Protein AF-A0A7X6QYR1-F1 (afdb_monomer_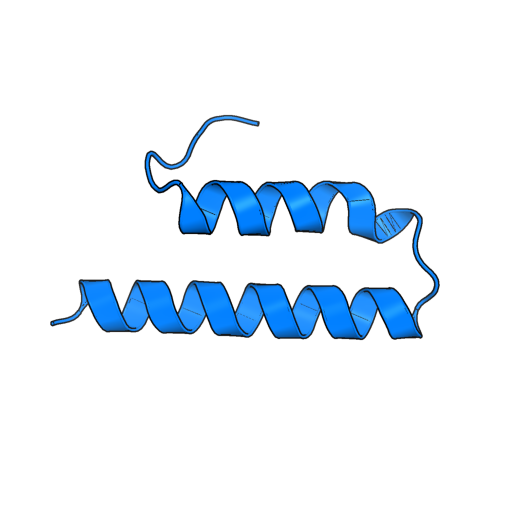lite)

Structure (mmCIF, N/CA/C/O backbone):
data_AF-A0A7X6QYR1-F1
#
_entry.id   AF-A0A7X6QYR1-F1
#
loop_
_atom_site.group_PDB
_atom_site.id
_atom_site.type_symbol
_atom_site.label_atom_id
_atom_site.label_alt_id
_atom_site.label_comp_id
_atom_site.label_asym_id
_atom_site.label_entity_id
_atom_site.label_seq_id
_atom_site.pdbx_PDB_ins_code
_atom_site.Cartn_x
_atom_site.Cartn_y
_atom_site.Cartn_z
_atom_site.occupancy
_atom_site.B_iso_or_equiv
_atom_site.auth_seq_id
_atom_site.auth_comp_id
_atom_site.auth_asym_id
_atom_site.auth_atom_id
_atom_site.pdbx_PDB_model_num
ATOM 1 N N . MET A 1 1 ? -7.062 10.185 -6.911 1.00 67.12 1 MET A N 1
ATOM 2 C CA . MET A 1 1 ? -5.589 10.249 -6.966 1.00 67.12 1 MET A CA 1
ATOM 3 C C . MET A 1 1 ? -5.178 10.376 -8.409 1.00 67.12 1 MET A C 1
ATOM 5 O O . MET A 1 1 ? -5.860 9.818 -9.260 1.00 67.12 1 MET A O 1
ATOM 9 N N . GLU A 1 2 ? -4.134 11.150 -8.667 1.00 84.69 2 GLU A N 1
ATOM 10 C CA . GLU A 1 2 ? -3.483 11.182 -9.975 1.00 84.69 2 GLU A CA 1
ATOM 11 C C . GLU A 1 2 ? -2.642 9.907 -10.134 1.00 84.69 2 GLU A C 1
ATOM 13 O O . GLU A 1 2 ? -2.066 9.442 -9.150 1.00 84.69 2 GLU A O 1
ATOM 18 N N . SER A 1 3 ? -2.644 9.310 -11.329 1.00 89.50 3 SER A N 1
ATOM 19 C CA . SER A 1 3 ? -1.870 8.095 -11.616 1.00 89.50 3 SER A CA 1
ATOM 20 C C . SER A 1 3 ? -0.386 8.431 -11.718 1.00 89.50 3 SER A C 1
ATOM 22 O O . SER A 1 3 ? -0.012 9.463 -12.276 1.00 89.50 3 SER A O 1
ATOM 24 N N . THR A 1 4 ? 0.456 7.539 -11.209 1.00 87.94 4 THR A N 1
ATOM 25 C CA . THR A 1 4 ? 1.915 7.625 -11.343 1.00 87.94 4 THR A CA 1
ATOM 26 C C . THR A 1 4 ? 2.414 7.140 -12.707 1.00 87.94 4 THR A C 1
ATOM 28 O O . THR A 1 4 ? 3.591 7.305 -13.022 1.00 87.94 4 THR A O 1
ATOM 31 N N . GLY A 1 5 ? 1.535 6.552 -13.528 1.00 91.69 5 GLY A N 1
ATOM 32 C CA . GLY A 1 5 ? 1.897 5.880 -14.777 1.00 91.69 5 GLY A CA 1
ATOM 33 C C . GLY A 1 5 ? 2.498 4.487 -14.573 1.00 91.69 5 GLY A C 1
ATOM 34 O O . GLY A 1 5 ? 2.814 3.820 -15.556 1.00 91.69 5 GLY A O 1
ATOM 35 N N . ASP A 1 6 ? 2.630 4.036 -13.323 1.00 92.62 6 ASP A N 1
ATOM 36 C CA . ASP A 1 6 ? 3.068 2.694 -12.968 1.00 92.62 6 ASP A CA 1
ATOM 37 C C . ASP A 1 6 ? 1.949 1.946 -12.235 1.00 92.62 6 ASP A C 1
ATOM 39 O O . ASP A 1 6 ? 1.551 2.307 -11.128 1.00 92.62 6 ASP A O 1
ATOM 43 N N . GLU A 1 7 ? 1.445 0.878 -12.856 1.00 92.75 7 GLU A N 1
ATOM 44 C CA . GLU A 1 7 ? 0.314 0.105 -12.330 1.00 92.75 7 GLU A CA 1
ATOM 45 C C . GLU A 1 7 ? 0.611 -0.538 -10.965 1.00 92.75 7 GLU A C 1
ATOM 47 O O . GLU A 1 7 ? -0.296 -0.675 -10.139 1.00 92.75 7 GLU A O 1
ATOM 52 N N . ARG A 1 8 ? 1.869 -0.918 -10.696 1.00 91.06 8 ARG A N 1
ATOM 53 C CA . ARG A 1 8 ? 2.265 -1.509 -9.409 1.00 91.06 8 ARG A CA 1
ATOM 54 C C . ARG A 1 8 ? 2.268 -0.441 -8.323 1.00 91.06 8 ARG A C 1
ATOM 56 O O . ARG A 1 8 ? 1.707 -0.667 -7.252 1.00 91.06 8 ARG A O 1
ATOM 63 N N . VAL A 1 9 ? 2.849 0.724 -8.601 1.00 92.38 9 VAL A N 1
ATOM 64 C CA . VAL A 1 9 ? 2.858 1.858 -7.663 1.00 92.38 9 VAL A CA 1
ATOM 65 C C . VAL A 1 9 ? 1.433 2.339 -7.395 1.00 92.38 9 VAL A C 1
ATOM 67 O O . VAL A 1 9 ? 1.053 2.498 -6.235 1.00 92.38 9 VAL A O 1
ATOM 70 N N . ASP A 1 10 ? 0.610 2.487 -8.433 1.00 94.25 10 ASP A N 1
ATOM 71 C CA . ASP A 1 10 ? -0.782 2.922 -8.297 1.00 94.25 10 ASP A CA 1
ATOM 72 C C . ASP A 1 10 ? -1.604 1.959 -7.427 1.00 94.25 10 ASP A C 1
ATOM 74 O O . ASP A 1 10 ? -2.374 2.404 -6.571 1.00 94.25 10 ASP A O 1
ATOM 78 N N . ALA A 1 11 ? -1.403 0.645 -7.570 1.00 92.38 11 ALA A N 1
ATOM 79 C CA . ALA A 1 11 ? -2.067 -0.355 -6.734 1.00 92.38 11 ALA A CA 1
ATOM 80 C C . ALA A 1 11 ? -1.653 -0.260 -5.254 1.00 92.38 11 ALA A C 1
ATOM 82 O O . ALA A 1 11 ? -2.503 -0.358 -4.363 1.00 92.38 11 ALA A O 1
ATOM 83 N N . LEU A 1 12 ? -0.365 -0.040 -4.975 1.00 94.00 12 LEU A N 1
ATOM 84 C CA . LEU A 1 12 ? 0.142 0.123 -3.608 1.00 94.00 12 LEU A CA 1
ATOM 85 C C . LEU A 1 12 ? -0.394 1.400 -2.952 1.00 94.00 12 LEU A C 1
ATOM 87 O O . LEU A 1 12 ? -0.823 1.370 -1.798 1.00 94.00 12 LEU A O 1
ATOM 91 N N . VAL A 1 13 ? -0.424 2.511 -3.691 1.00 91.25 13 VAL A N 1
ATOM 92 C CA . VAL A 1 13 ? -0.965 3.784 -3.197 1.00 91.25 13 VAL A CA 1
ATOM 93 C C . VAL A 1 13 ? -2.478 3.682 -2.977 1.00 91.25 13 VAL A C 1
ATOM 95 O O . VAL A 1 13 ? -2.984 4.183 -1.971 1.00 91.25 13 VAL A O 1
ATOM 98 N N . HIS A 1 14 ? -3.207 2.987 -3.856 1.00 91.81 14 HIS A N 1
ATOM 99 C CA . HIS A 1 14 ? -4.632 2.723 -3.657 1.00 91.81 14 HIS A CA 1
ATOM 100 C C . HIS A 1 14 ? -4.888 1.926 -2.376 1.00 91.81 14 HIS A C 1
ATOM 102 O O . HIS A 1 14 ? -5.732 2.315 -1.573 1.00 91.81 14 HIS A O 1
ATOM 108 N N . ARG A 1 15 ? -4.088 0.885 -2.124 1.00 89.25 15 ARG A N 1
ATOM 109 C CA . ARG A 1 15 ? -4.161 0.097 -0.887 1.00 89.25 15 ARG A CA 1
ATOM 110 C C . ARG A 1 15 ? -3.876 0.933 0.365 1.00 89.25 15 ARG A C 1
ATOM 112 O O . ARG A 1 15 ? -4.468 0.692 1.413 1.00 89.25 15 ARG A O 1
ATOM 119 N N . LEU A 1 16 ? -3.001 1.933 0.264 1.00 90.44 16 LEU A N 1
ATOM 120 C CA . LEU A 1 16 ? -2.718 2.857 1.362 1.00 90.44 16 LEU A CA 1
ATOM 121 C C . LEU A 1 16 ? -3.911 3.775 1.685 1.00 90.44 16 LEU A C 1
ATOM 123 O O . LEU A 1 16 ? -4.058 4.200 2.827 1.00 90.44 16 LEU A O 1
ATOM 127 N N . ALA A 1 17 ? -4.767 4.082 0.705 1.00 88.69 17 ALA A N 1
ATOM 128 C CA . A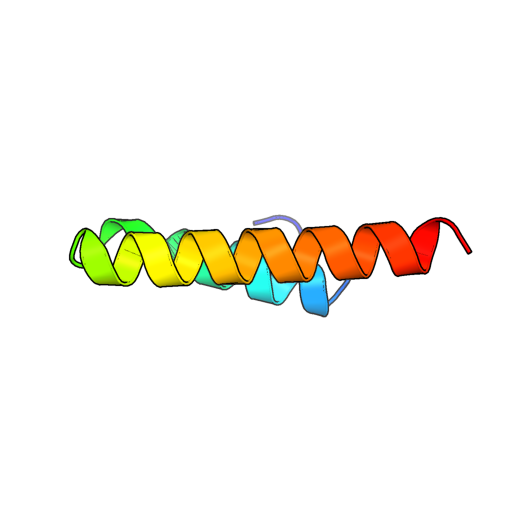LA A 1 17 ? -5.906 4.982 0.896 1.00 88.69 17 ALA A CA 1
ATOM 129 C C . ALA A 1 17 ? -6.971 4.413 1.851 1.00 88.69 17 ALA A C 1
ATOM 131 O O . ALA A 1 17 ? -7.680 5.183 2.495 1.00 88.69 17 ALA A O 1
ATOM 132 N N . GLU A 1 18 ? -7.047 3.088 1.975 1.00 88.44 18 GLU A N 1
ATOM 133 C CA . GLU A 1 18 ? -8.012 2.379 2.828 1.00 88.44 18 GLU A CA 1
ATOM 134 C C . GLU A 1 18 ? -7.436 2.027 4.215 1.00 88.44 18 GLU A C 1
ATOM 136 O O . GLU A 1 18 ? -8.132 1.497 5.079 1.00 88.44 18 GLU A O 1
ATOM 141 N N . VAL A 1 19 ? -6.157 2.338 4.470 1.00 92.88 19 VAL A N 1
ATOM 142 C CA . VAL A 1 19 ? -5.436 1.875 5.670 1.00 92.88 19 VAL A CA 1
ATOM 143 C C . VAL A 1 19 ? -5.995 2.460 6.971 1.00 92.88 19 VAL A C 1
ATOM 145 O O . VAL A 1 19 ? -5.921 1.823 8.017 1.00 92.88 19 VAL A O 1
ATOM 148 N N . SER A 1 20 ? -6.580 3.660 6.930 1.00 88.94 20 SER A N 1
ATOM 149 C CA . SER A 1 20 ? -7.097 4.347 8.122 1.00 88.94 20 SER A CA 1
ATOM 150 C C . SER A 1 20 ? -8.299 3.645 8.760 1.00 88.94 20 SER A C 1
ATOM 152 O O . SER A 1 20 ? -8.587 3.890 9.931 1.00 88.94 20 SER A O 1
ATOM 154 N N . GLU A 1 21 ? -8.973 2.762 8.020 1.00 92.00 21 GLU A N 1
ATOM 155 C CA . GLU A 1 21 ? -10.127 1.991 8.492 1.00 92.00 21 GLU A CA 1
ATOM 156 C C . GLU A 1 21 ? -9.726 0.677 9.188 1.00 92.00 21 GLU A C 1
ATOM 158 O O . GLU A 1 21 ? -10.561 0.015 9.806 1.00 92.00 21 GLU A O 1
ATOM 163 N N . LEU A 1 22 ? -8.445 0.300 9.122 1.00 93.56 22 LEU A N 1
ATOM 164 C CA . LEU A 1 22 ? -7.933 -0.962 9.652 1.00 93.56 22 LEU A CA 1
ATOM 165 C C . LEU A 1 22 ? -7.521 -0.867 11.126 1.00 93.56 22 LEU A C 1
ATOM 167 O O . LEU A 1 22 ? -7.211 0.207 11.646 1.00 93.56 22 LEU A O 1
ATOM 171 N N . ALA A 1 23 ? -7.443 -2.015 11.805 1.00 96.19 23 ALA A N 1
ATOM 172 C CA . ALA A 1 23 ? -6.846 -2.084 13.135 1.00 96.19 23 ALA A CA 1
ATOM 173 C C . ALA A 1 23 ? -5.321 -1.850 13.059 1.00 96.19 23 ALA A C 1
ATOM 175 O O . ALA A 1 23 ? -4.703 -2.218 12.063 1.00 96.19 23 ALA A O 1
ATOM 176 N N . PRO A 1 24 ? -4.662 -1.321 14.111 1.00 94.44 24 PRO A N 1
ATOM 177 C CA . PRO A 1 24 ? -3.242 -0.943 14.050 1.00 94.44 24 PRO A CA 1
ATOM 178 C C . PRO A 1 24 ? -2.279 -2.052 13.603 1.00 94.44 24 PRO A C 1
ATOM 180 O O . PRO A 1 24 ? -1.259 -1.771 12.981 1.00 94.44 24 PRO A O 1
ATOM 183 N N . ARG A 1 25 ? -2.595 -3.316 13.909 1.00 93.38 25 ARG A N 1
ATOM 184 C CA . ARG A 1 25 ? -1.803 -4.463 13.450 1.00 93.38 25 ARG A CA 1
A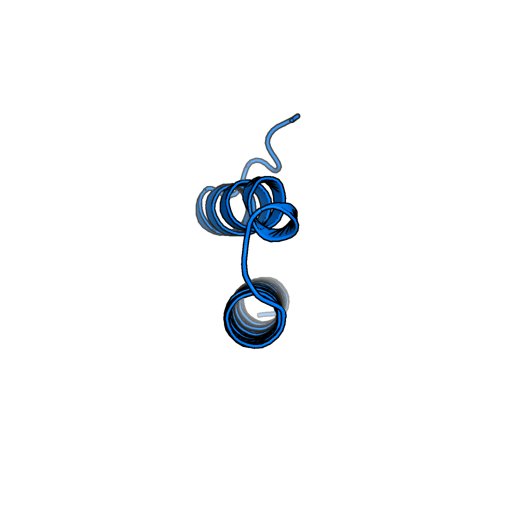TOM 185 C C . ARG A 1 25 ? -1.897 -4.642 11.933 1.00 93.38 25 ARG A C 1
ATOM 187 O O . ARG A 1 25 ? -0.877 -4.802 11.280 1.00 93.38 25 ARG A O 1
ATOM 194 N N . ASP A 1 26 ? -3.104 -4.554 11.394 1.00 94.38 26 ASP A N 1
ATOM 195 C CA . ASP A 1 26 ? -3.365 -4.703 9.964 1.00 94.38 26 ASP A CA 1
ATOM 196 C C . ASP A 1 26 ? -2.845 -3.481 9.184 1.00 94.38 26 ASP A C 1
ATOM 198 O O . ASP A 1 26 ? -2.356 -3.611 8.064 1.00 94.38 26 ASP A O 1
ATOM 202 N N . GLN A 1 27 ? -2.863 -2.293 9.804 1.00 94.56 27 GLN A N 1
ATOM 203 C CA . GLN A 1 27 ? -2.206 -1.100 9.262 1.00 94.56 27 GLN A CA 1
ATOM 204 C C . GLN A 1 27 ? -0.704 -1.326 9.066 1.00 94.56 27 GLN A C 1
ATOM 206 O O . GLN A 1 27 ? -0.172 -0.993 8.009 1.00 94.56 27 GLN A O 1
ATOM 211 N N . LEU A 1 28 ? -0.023 -1.903 10.064 1.00 95.75 28 LEU A N 1
ATOM 212 C CA . LEU A 1 28 ? 1.410 -2.189 9.986 1.00 95.75 28 LEU A CA 1
ATOM 213 C C . LEU A 1 28 ? 1.729 -3.131 8.819 1.00 95.75 28 LEU A C 1
ATOM 215 O O . LEU A 1 28 ? 2.627 -2.833 8.037 1.00 95.75 28 LEU A O 1
ATOM 219 N N . GLU A 1 29 ? 0.955 -4.206 8.653 1.00 94.94 29 GLU A N 1
ATOM 220 C CA . GLU A 1 29 ? 1.132 -5.149 7.540 1.00 94.94 29 GLU A CA 1
ATOM 221 C C . GLU A 1 29 ? 0.959 -4.466 6.170 1.00 94.94 29 GLU A C 1
ATOM 223 O O . GLU A 1 29 ? 1.713 -4.737 5.232 1.00 94.94 29 GLU A O 1
ATOM 228 N N . VAL A 1 30 ? 0.006 -3.534 6.045 1.00 95.38 30 VAL A N 1
ATOM 229 C CA . VAL A 1 30 ? -0.170 -2.735 4.821 1.00 95.38 30 VAL A CA 1
ATOM 230 C C . VAL A 1 30 ? 1.021 -1.807 4.583 1.00 95.38 30 VAL A C 1
ATOM 232 O O . VAL A 1 30 ? 1.522 -1.752 3.458 1.00 95.38 30 VAL A O 1
ATOM 235 N N . PHE A 1 31 ? 1.502 -1.101 5.610 1.00 95.62 31 PHE A N 1
ATOM 236 C CA . PHE A 1 31 ? 2.652 -0.204 5.474 1.00 95.62 31 PHE A CA 1
ATOM 237 C C . PHE A 1 31 ? 3.929 -0.953 5.086 1.00 95.62 31 PHE A C 1
ATOM 239 O O . PHE A 1 31 ? 4.649 -0.497 4.199 1.00 95.62 31 PHE A O 1
ATOM 246 N N . GLU A 1 32 ? 4.193 -2.109 5.696 1.00 96.69 32 GLU A N 1
ATOM 247 C CA . GLU A 1 32 ? 5.344 -2.952 5.358 1.00 96.69 32 GLU A CA 1
ATOM 248 C C . GLU A 1 32 ? 5.272 -3.451 3.910 1.00 96.69 32 GLU A C 1
ATOM 250 O O . GLU A 1 32 ? 6.260 -3.356 3.178 1.00 96.69 32 GLU A O 1
ATOM 255 N N . ALA A 1 33 ? 4.098 -3.908 3.465 1.00 95.06 33 ALA A N 1
ATOM 256 C CA . ALA A 1 33 ? 3.895 -4.370 2.095 1.00 95.06 33 ALA A CA 1
ATOM 257 C C . ALA A 1 33 ? 4.079 -3.246 1.062 1.00 95.06 33 ALA A C 1
ATOM 259 O O . ALA A 1 33 ? 4.735 -3.450 0.040 1.00 95.06 33 ALA A O 1
ATOM 260 N N . VAL A 1 34 ? 3.535 -2.052 1.328 1.00 95.94 34 VAL A N 1
ATOM 261 C CA . VAL A 1 34 ? 3.714 -0.891 0.443 1.00 95.94 34 VAL A CA 1
ATOM 262 C C . VAL A 1 34 ? 5.172 -0.453 0.409 1.00 95.94 34 VAL A C 1
ATOM 264 O O . VAL A 1 34 ? 5.708 -0.223 -0.673 1.00 95.94 34 VAL A O 1
ATOM 267 N N . HIS A 1 35 ? 5.837 -0.388 1.562 1.00 96.12 35 HIS A N 1
ATOM 268 C CA . HIS A 1 35 ? 7.249 -0.031 1.621 1.00 96.12 35 HIS A CA 1
ATOM 269 C C . HIS A 1 35 ? 8.115 -1.008 0.814 1.00 96.12 35 HIS A C 1
ATOM 271 O O . HIS A 1 35 ? 8.918 -0.566 -0.004 1.00 96.12 35 HIS A O 1
ATOM 277 N N . ALA A 1 36 ? 7.913 -2.318 0.982 1.00 96.12 36 ALA A N 1
ATOM 278 C CA . ALA A 1 36 ? 8.649 -3.335 0.235 1.00 96.12 36 ALA A CA 1
ATOM 279 C C . ALA A 1 36 ? 8.422 -3.229 -1.282 1.00 96.12 36 ALA A C 1
ATOM 281 O O . ALA A 1 36 ? 9.388 -3.241 -2.041 1.00 96.12 36 ALA A O 1
ATOM 282 N N . GLY A 1 37 ? 7.172 -3.063 -1.725 1.00 95.31 37 GLY A N 1
ATOM 283 C CA . GLY A 1 37 ? 6.860 -2.962 -3.154 1.00 95.31 37 GLY A CA 1
ATOM 284 C C . GLY A 1 37 ? 7.407 -1.689 -3.811 1.00 95.31 37 GLY A C 1
ATOM 285 O O . GLY A 1 37 ? 7.886 -1.733 -4.942 1.00 95.31 37 GLY A O 1
ATOM 286 N N . LEU A 1 38 ? 7.405 -0.555 -3.101 1.00 94.69 38 LEU A N 1
ATOM 287 C CA . LEU A 1 38 ? 8.030 0.674 -3.603 1.00 94.69 38 LEU A CA 1
ATOM 288 C C . LEU A 1 38 ? 9.560 0.557 -3.664 1.00 94.69 38 LEU A C 1
ATOM 290 O O . LEU A 1 38 ? 10.164 1.062 -4.607 1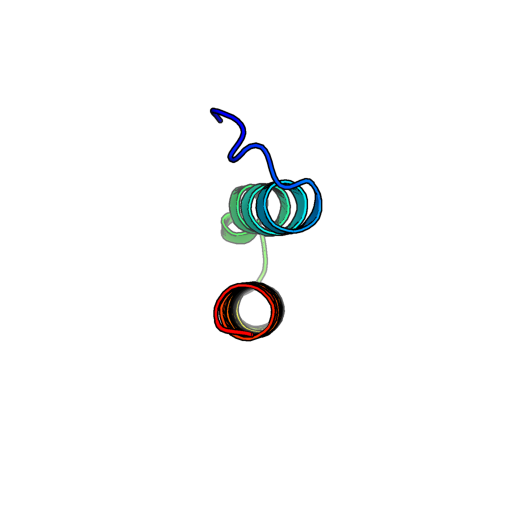.00 94.69 38 LEU A O 1
ATOM 294 N N . GLN A 1 39 ? 10.182 -0.117 -2.691 1.00 95.06 39 GLN A N 1
ATOM 295 C CA . GLN A 1 39 ? 11.624 -0.389 -2.701 1.00 95.06 39 GLN A CA 1
ATOM 296 C C . GLN A 1 39 ? 12.023 -1.299 -3.868 1.00 95.06 39 GLN A C 1
ATOM 298 O O . GLN A 1 39 ? 12.995 -1.006 -4.557 1.00 95.06 39 GLN A O 1
ATOM 303 N N . GLU A 1 40 ? 11.255 -2.359 -4.131 1.00 95.12 40 GLU A N 1
ATOM 304 C CA . GLU A 1 40 ? 11.471 -3.238 -5.286 1.00 95.12 40 GLU A CA 1
ATOM 305 C C . GLU A 1 40 ? 11.404 -2.448 -6.595 1.00 95.12 40 GLU A C 1
ATOM 307 O O . GLU A 1 40 ? 12.311 -2.531 -7.421 1.00 95.12 40 GLU A O 1
ATOM 312 N N . ARG A 1 41 ? 10.378 -1.608 -6.759 1.00 93.44 41 ARG A N 1
ATOM 313 C CA . ARG A 1 41 ? 10.217 -0.837 -7.992 1.00 93.44 41 ARG A CA 1
ATOM 314 C C . ARG A 1 41 ? 11.276 0.251 -8.183 1.00 93.44 41 ARG A C 1
ATOM 316 O O . ARG A 1 41 ? 11.585 0.596 -9.326 1.00 93.44 41 ARG A O 1
ATOM 323 N N . LEU A 1 42 ? 11.816 0.796 -7.091 1.00 93.19 42 LEU A N 1
ATOM 324 C CA . LEU A 1 42 ? 12.962 1.701 -7.139 1.00 93.19 42 LEU A CA 1
ATOM 325 C C . LEU A 1 42 ? 14.218 0.955 -7.596 1.00 93.19 42 LEU A C 1
ATOM 327 O O . LEU A 1 42 ? 14.883 1.428 -8.508 1.00 93.19 42 LEU A O 1
ATOM 331 N N . ALA A 1 43 ? 14.488 -0.224 -7.030 1.00 95.06 43 ALA A N 1
ATOM 332 C CA . ALA A 1 43 ? 15.623 -1.050 -7.435 1.00 95.06 43 ALA A CA 1
ATOM 333 C C . ALA A 1 43 ? 15.543 -1.442 -8.923 1.00 95.06 43 ALA A C 1
ATOM 335 O O . ALA A 1 43 ? 16.528 -1.307 -9.637 1.00 95.06 43 ALA A O 1
ATOM 336 N N . GLU A 1 44 ? 14.358 -1.822 -9.420 1.00 92.56 44 GLU A N 1
ATOM 337 C CA . GLU A 1 44 ? 14.127 -2.100 -10.852 1.00 92.56 44 GLU A CA 1
ATOM 338 C C . GLU A 1 44 ? 14.382 -0.881 -11.763 1.00 92.56 44 GLU A C 1
ATOM 340 O O . GLU A 1 44 ? 14.614 -1.052 -12.956 1.00 92.56 44 GLU A O 1
ATOM 345 N N . ALA A 1 45 ? 14.276 0.347 -11.245 1.00 89.88 45 ALA A N 1
ATOM 346 C CA . ALA A 1 45 ?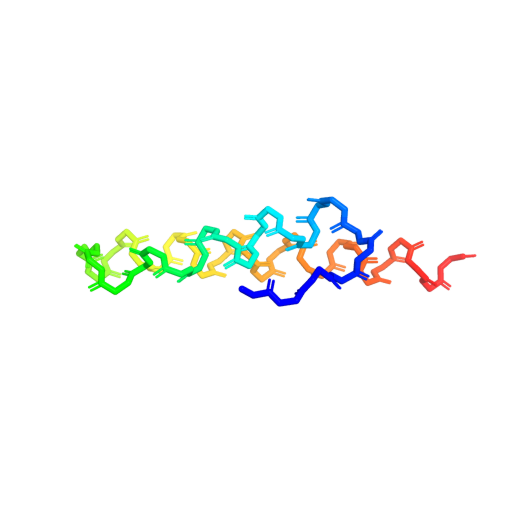 14.487 1.572 -12.020 1.00 89.88 45 ALA A CA 1
ATOM 347 C C . ALA A 1 45 ? 15.948 2.058 -12.020 1.00 89.88 45 ALA A C 1
ATOM 349 O O . ALA A 1 45 ? 16.286 2.933 -12.819 1.00 89.88 45 ALA A O 1
ATOM 350 N N . GLU A 1 46 ? 16.776 1.554 -11.102 1.00 88.31 46 GLU A N 1
ATOM 351 C CA . GLU A 1 46 ? 18.199 1.897 -10.985 1.00 88.31 46 GLU A CA 1
ATOM 352 C C . GLU A 1 46 ? 19.110 1.001 -11.851 1.00 88.31 46 GLU A C 1
ATOM 354 O O . GLU A 1 46 ? 20.262 1.378 -12.083 1.00 88.31 46 GLU A O 1
ATOM 359 N N . ASP A 1 47 ? 18.591 -0.130 -12.347 1.00 66.69 47 ASP A N 1
ATOM 360 C CA . ASP A 1 47 ? 19.240 -1.058 -13.296 1.00 66.69 47 ASP A CA 1
ATOM 361 C C . ASP A 1 47 ? 19.081 -0.629 -14.774 1.00 66.69 47 ASP A C 1
ATOM 363 O O . ASP A 1 47 ? 20.061 -0.789 -15.546 1.00 66.69 47 ASP A O 1
#

Sequence (47 aa):
MESTGDERVDALVHRLAEVSELAPRDQLEVFEAVHAGLQERLAEAED

pLDDT: mean 91.73, std 5.88, range [66.69, 96.69]

Radius of gyra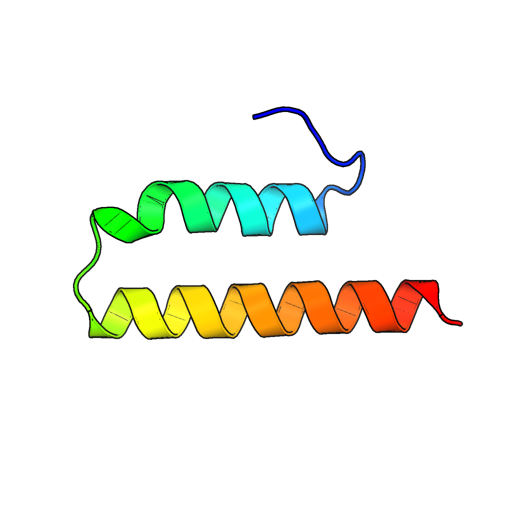tion: 11.62 Å; chains: 1; bounding box: 29×16×29 Å

Secondary structure (DSSP, 8-state):
----S-HHHHHHHHHHHTGGGS-HHHHHHHHHHHHHHHHHHHHHHH-

Foldseek 3Di:
DDDPPDPQLRVLVVLLVCLVVDDPVVSVVSVVVSVVSVVVVVVVVVD

Organism: NCBI:txid264297